Protein AF-H3BQX5-F1 (afdb_monomer)

Structure (mmCIF, N/CA/C/O backbone):
data_AF-H3BQX5-F1
#
_entry.id   AF-H3BQX5-F1
#
loop_
_atom_site.group_PDB
_atom_site.id
_atom_site.type_symbol
_atom_site.label_atom_id
_atom_site.label_alt_id
_atom_site.label_comp_id
_atom_site.label_asym_id
_atom_site.label_entity_id
_atom_site.label_seq_id
_atom_site.pdbx_PDB_ins_code
_atom_site.Cartn_x
_atom_site.Cartn_y
_atom_site.Cartn_z
_atom_site.occupancy
_atom_site.B_iso_or_equiv
_atom_site.auth_seq_id
_atom_site.auth_comp_id
_atom_site.auth_asym_id
_atom_site.auth_atom_id
_atom_site.pdbx_PDB_model_num
ATOM 1 N N . MET A 1 1 ? 44.758 -2.169 -1.899 1.00 38.25 1 MET A N 1
ATOM 2 C CA . MET A 1 1 ? 43.750 -1.136 -2.200 1.00 38.25 1 MET A CA 1
ATOM 3 C C . MET A 1 1 ? 42.420 -1.862 -2.226 1.00 38.25 1 MET A C 1
ATOM 5 O O . MET A 1 1 ? 42.127 -2.524 -3.212 1.00 38.25 1 MET A O 1
ATOM 9 N N . GLU A 1 2 ? 41.722 -1.906 -1.092 1.00 41.91 2 GLU A N 1
ATOM 10 C CA . GLU A 1 2 ? 40.401 -2.536 -1.029 1.00 41.91 2 GLU A CA 1
ATOM 11 C C . GLU A 1 2 ? 39.458 -1.735 -1.926 1.00 41.91 2 GLU A C 1
ATOM 13 O O . GLU A 1 2 ? 39.346 -0.515 -1.795 1.00 41.91 2 GLU A O 1
ATOM 18 N N . LEU A 1 3 ? 38.855 -2.414 -2.901 1.00 45.31 3 LEU A N 1
ATOM 19 C CA . LEU A 1 3 ? 37.788 -1.853 -3.713 1.00 45.31 3 LEU A CA 1
ATOM 20 C C . LEU A 1 3 ? 36.650 -1.510 -2.751 1.00 45.31 3 LEU A C 1
ATOM 22 O O . LEU A 1 3 ? 36.030 -2.412 -2.193 1.00 45.31 3 LEU A O 1
ATOM 26 N N . ILE A 1 4 ? 36.402 -0.219 -2.530 1.00 48.56 4 ILE A N 1
ATOM 27 C CA . ILE A 1 4 ? 35.181 0.239 -1.869 1.00 48.56 4 ILE A CA 1
ATOM 28 C C . ILE A 1 4 ? 34.043 -0.252 -2.760 1.00 48.56 4 ILE A C 1
ATOM 30 O O . ILE A 1 4 ? 33.839 0.269 -3.855 1.00 48.56 4 ILE A O 1
ATOM 34 N N . GLN A 1 5 ? 33.377 -1.325 -2.339 1.00 48.28 5 GLN A N 1
ATOM 35 C CA . GLN A 1 5 ? 32.229 -1.864 -3.044 1.00 48.28 5 GLN A CA 1
ATOM 36 C C . GLN A 1 5 ? 31.177 -0.755 -3.057 1.00 48.28 5 GLN A C 1
ATOM 38 O O . GLN A 1 5 ? 30.791 -0.266 -1.995 1.00 48.28 5 GLN A O 1
ATOM 43 N N . ASP A 1 6 ? 30.781 -0.298 -4.243 1.00 55.09 6 ASP A N 1
ATOM 44 C CA . ASP A 1 6 ? 29.701 0.671 -4.375 1.00 55.09 6 ASP A CA 1
ATOM 45 C C . ASP A 1 6 ? 28.437 0.036 -3.781 1.00 55.09 6 ASP A C 1
ATOM 47 O O . ASP A 1 6 ? 27.878 -0.913 -4.327 1.00 55.09 6 ASP A O 1
ATOM 51 N N . THR A 1 7 ? 28.054 0.491 -2.588 1.00 63.34 7 THR A N 1
ATOM 52 C CA . THR A 1 7 ? 26.890 -0.007 -1.845 1.00 63.34 7 THR A CA 1
ATOM 53 C C . THR A 1 7 ? 25.597 0.672 -2.288 1.00 63.34 7 THR A C 1
ATOM 55 O O . THR A 1 7 ? 24.536 0.405 -1.719 1.00 63.34 7 THR A O 1
ATOM 58 N N . SER A 1 8 ? 25.654 1.558 -3.288 1.00 78.44 8 SER A N 1
ATOM 59 C CA . SER A 1 8 ? 24.460 2.178 -3.838 1.00 78.44 8 SER A CA 1
ATOM 60 C C . SER A 1 8 ? 23.666 1.159 -4.665 1.00 78.44 8 SER A C 1
ATOM 62 O O . SER A 1 8 ? 24.226 0.385 -5.434 1.00 78.44 8 SER A O 1
ATOM 64 N N . ARG A 1 9 ? 22.339 1.134 -4.474 1.00 91.81 9 ARG A N 1
ATOM 65 C CA . ARG A 1 9 ? 21.392 0.239 -5.168 1.00 91.81 9 ARG A CA 1
ATOM 66 C C . ARG A 1 9 ? 21.609 -1.271 -4.944 1.00 91.81 9 ARG A C 1
ATOM 68 O O . ARG A 1 9 ? 21.819 -2.012 -5.907 1.00 91.81 9 ARG A O 1
ATOM 75 N N . PRO A 1 10 ? 21.497 -1.762 -3.695 1.00 94.38 10 PRO A N 1
ATOM 76 C CA . PRO A 1 10 ? 21.605 -3.191 -3.418 1.00 94.38 10 PRO A CA 1
ATOM 77 C C . PRO A 1 10 ? 20.517 -4.006 -4.149 1.00 94.38 10 PRO A C 1
ATOM 79 O O . PRO A 1 10 ? 19.426 -3.484 -4.415 1.00 94.38 10 PRO A O 1
ATOM 82 N N . PRO A 1 11 ? 20.776 -5.295 -4.447 1.00 95.88 11 PRO A N 1
ATOM 83 C CA . PRO A 1 11 ? 19.744 -6.196 -4.951 1.00 95.88 11 PRO A CA 1
ATOM 84 C C . PRO A 1 11 ? 18.605 -6.363 -3.932 1.00 95.88 11 PRO A C 1
ATOM 86 O O . PRO A 1 11 ? 18.772 -6.097 -2.739 1.00 95.88 11 PRO A O 1
ATOM 89 N N . LEU A 1 12 ? 17.439 -6.812 -4.407 1.00 97.12 12 LEU A N 1
ATOM 90 C CA . LEU A 1 12 ? 16.321 -7.154 -3.524 1.00 97.12 12 LEU A CA 1
ATOM 91 C C . LEU A 1 12 ? 16.624 -8.444 -2.755 1.00 97.12 12 LEU A C 1
ATOM 93 O O . LEU A 1 12 ? 17.222 -9.374 -3.297 1.00 97.12 12 LEU A O 1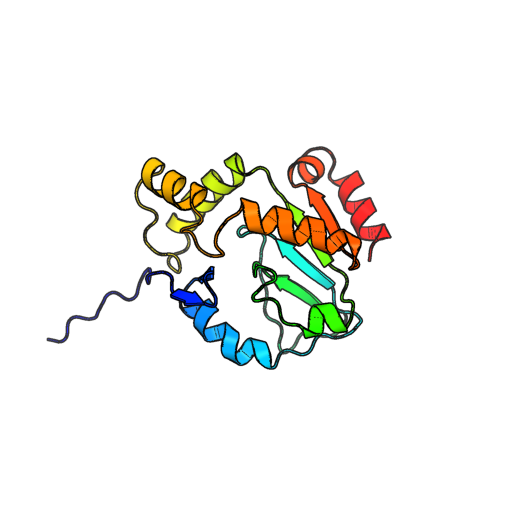
ATOM 97 N N . GLU A 1 13 ? 16.155 -8.511 -1.516 1.00 96.94 13 GLU A N 1
ATOM 98 C CA . GLU A 1 13 ? 16.216 -9.700 -0.671 1.00 96.94 13 GLU A CA 1
ATOM 99 C C . GLU A 1 13 ? 14.827 -10.320 -0.538 1.00 96.94 13 GLU A C 1
ATOM 101 O O . GLU A 1 13 ? 13.834 -9.616 -0.362 1.00 96.94 13 GLU A O 1
ATOM 106 N N . TYR A 1 14 ? 14.746 -11.646 -0.624 1.00 96.94 14 TYR A N 1
ATOM 107 C CA . TYR A 1 14 ? 13.475 -12.358 -0.558 1.00 96.94 14 TYR A CA 1
ATOM 108 C C . TYR A 1 14 ? 13.174 -12.795 0.872 1.00 96.94 14 TYR A C 1
ATOM 110 O O . TYR A 1 14 ? 13.909 -13.590 1.456 1.00 96.94 14 TYR A O 1
ATOM 118 N N . VAL A 1 15 ? 12.045 -12.338 1.414 1.00 95.81 15 VAL A N 1
ATOM 119 C CA . VAL A 1 15 ? 11.545 -12.763 2.726 1.00 95.81 15 VAL A CA 1
ATOM 120 C C . VAL A 1 15 ? 10.175 -13.396 2.550 1.00 95.81 15 VAL A C 1
ATOM 122 O O . VAL A 1 15 ? 9.244 -12.751 2.076 1.00 95.81 15 VAL A O 1
ATOM 125 N N . LYS A 1 16 ? 10.048 -14.682 2.904 1.00 94.69 16 LYS A N 1
ATOM 126 C CA . LYS A 1 16 ? 8.830 -15.488 2.675 1.00 94.69 16 LYS A CA 1
ATOM 127 C C . LYS A 1 16 ? 8.302 -15.391 1.228 1.00 94.69 16 LYS A C 1
ATOM 129 O O . LYS A 1 16 ? 7.098 -15.331 1.007 1.00 94.69 16 LYS A O 1
ATOM 134 N N . GLY A 1 17 ? 9.208 -15.341 0.249 1.00 95.75 17 GLY A N 1
ATOM 135 C CA . GLY A 1 17 ? 8.868 -15.223 -1.175 1.00 95.75 17 GLY A CA 1
ATOM 136 C C . GLY A 1 17 ? 8.564 -13.802 -1.665 1.00 95.75 17 GLY A C 1
ATOM 137 O O . GLY A 1 17 ? 8.341 -13.626 -2.857 1.00 95.75 17 GLY A O 1
ATOM 138 N N . VAL A 1 18 ? 8.599 -12.784 -0.798 1.00 97.62 18 VAL A N 1
ATOM 139 C CA . VAL A 1 18 ? 8.388 -11.380 -1.182 1.00 97.62 18 VAL A CA 1
ATOM 140 C C . VAL A 1 18 ? 9.740 -10.691 -1.394 1.00 97.62 18 VAL A C 1
ATOM 142 O O . VAL A 1 18 ? 10.536 -10.652 -0.452 1.00 97.62 18 VAL A O 1
ATOM 145 N N . PRO A 1 19 ? 10.016 -10.122 -2.579 1.00 98.06 19 PRO A N 1
ATOM 146 C CA . PRO A 1 19 ? 11.217 -9.326 -2.810 1.00 98.06 19 PRO A CA 1
ATOM 147 C C . PRO A 1 19 ? 11.121 -7.969 -2.097 1.00 98.06 19 PRO A C 1
ATOM 149 O O . PRO A 1 19 ? 10.181 -7.204 -2.301 1.00 98.06 19 PRO A O 1
ATOM 152 N N . LEU A 1 20 ? 12.106 -7.636 -1.270 1.00 96.69 20 LEU A N 1
ATOM 153 C CA . LEU A 1 20 ? 12.159 -6.405 -0.482 1.00 96.69 20 LEU A CA 1
ATOM 154 C C . LEU A 1 20 ? 13.480 -5.674 -0.686 1.00 96.69 20 LEU A C 1
ATOM 156 O O . LEU A 1 20 ? 14.509 -6.264 -1.000 1.00 96.69 20 LEU A O 1
ATOM 160 N N . ILE A 1 21 ? 13.466 -4.367 -0.444 1.00 94.81 21 ILE A N 1
ATOM 161 C CA . ILE A 1 21 ? 14.706 -3.607 -0.267 1.00 94.81 21 ILE A CA 1
ATOM 162 C C . ILE A 1 21 ? 15.447 -4.186 0.939 1.00 94.81 21 ILE A C 1
ATOM 164 O O . ILE A 1 21 ? 14.841 -4.334 2.000 1.00 94.81 21 ILE A O 1
ATOM 168 N N . LYS A 1 22 ? 16.749 -4.445 0.788 1.00 91.12 22 LYS A N 1
ATOM 169 C CA . LYS A 1 22 ? 17.624 -5.022 1.820 1.00 91.12 22 LYS A CA 1
ATOM 170 C C . LYS A 1 22 ? 17.373 -4.467 3.228 1.00 91.12 22 LYS A C 1
ATOM 172 O O . LYS A 1 22 ? 17.039 -5.206 4.145 1.00 91.12 22 LYS A O 1
ATOM 177 N N . TYR A 1 23 ? 17.411 -3.145 3.382 1.00 89.56 23 TYR A N 1
ATOM 178 C CA . TYR A 1 23 ? 17.206 -2.496 4.683 1.00 89.56 23 TYR A CA 1
ATOM 179 C C . TYR A 1 23 ? 15.818 -2.756 5.291 1.00 89.56 23 TYR A C 1
ATOM 181 O O . TYR A 1 23 ? 15.658 -2.775 6.509 1.00 89.56 23 TYR A O 1
ATOM 189 N N . PHE A 1 24 ? 14.792 -2.949 4.458 1.00 90.94 24 PHE A N 1
ATOM 190 C CA . PHE A 1 24 ? 13.447 -3.282 4.925 1.00 90.94 24 PHE A CA 1
ATOM 191 C C . PHE A 1 24 ? 13.319 -4.763 5.275 1.00 90.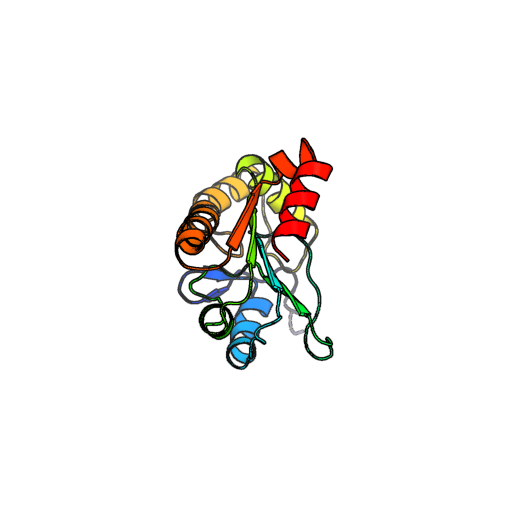94 24 PHE A C 1
ATOM 193 O O . PHE A 1 24 ? 12.626 -5.075 6.238 1.00 90.94 24 PHE A O 1
ATOM 200 N N . ALA A 1 25 ? 14.016 -5.654 4.563 1.00 90.50 25 ALA A N 1
ATOM 201 C CA . ALA A 1 25 ? 14.124 -7.060 4.947 1.00 90.50 25 ALA A CA 1
ATOM 202 C C . ALA A 1 25 ? 14.777 -7.202 6.335 1.00 90.50 25 ALA A C 1
ATOM 204 O O . ALA A 1 25 ? 14.235 -7.888 7.201 1.00 90.50 25 ALA A O 1
ATOM 205 N N . GLU A 1 26 ? 15.864 -6.468 6.588 1.00 88.31 26 GLU A N 1
ATOM 206 C CA . GLU A 1 26 ? 16.530 -6.403 7.898 1.00 88.31 26 GLU A CA 1
ATOM 207 C C .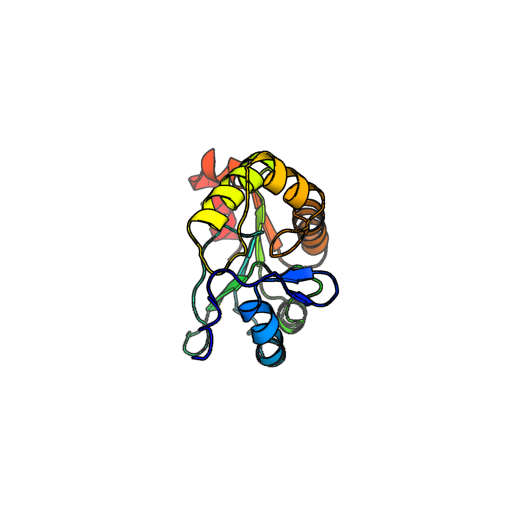 GLU A 1 26 ? 15.606 -5.826 8.990 1.00 88.31 26 GLU A C 1
ATOM 209 O O . GLU A 1 26 ? 15.566 -6.327 10.117 1.00 88.31 26 GLU A O 1
ATOM 214 N N . ALA A 1 27 ? 14.800 -4.810 8.654 1.00 87.62 27 ALA A N 1
ATOM 215 C CA . ALA A 1 27 ? 13.861 -4.183 9.584 1.00 87.62 27 ALA A CA 1
ATOM 216 C C . ALA A 1 27 ? 12.688 -5.090 10.001 1.00 87.62 27 ALA A C 1
ATOM 218 O O . ALA A 1 27 ? 12.057 -4.818 11.027 1.00 87.62 27 ALA A O 1
ATOM 219 N N . LEU A 1 28 ? 12.404 -6.179 9.272 1.00 84.31 28 LEU A N 1
ATOM 220 C CA . LEU A 1 28 ? 11.339 -7.116 9.644 1.00 84.31 28 LEU A CA 1
ATOM 221 C C . LEU A 1 28 ? 11.609 -7.829 10.971 1.00 84.31 28 LEU A C 1
ATOM 223 O O . LEU A 1 28 ? 10.654 -8.135 11.679 1.00 84.31 28 LEU A O 1
ATOM 227 N N . GLY A 1 29 ? 12.874 -8.072 11.331 1.00 80.06 29 GLY A N 1
ATOM 228 C CA . GLY A 1 29 ? 13.233 -8.665 12.624 1.00 80.06 29 GLY A CA 1
ATOM 229 C C . GLY A 1 29 ? 12.731 -7.807 13.792 1.00 80.06 29 GLY A C 1
ATOM 230 O O . GLY A 1 29 ? 11.860 -8.249 14.542 1.00 80.06 29 GLY A O 1
ATOM 231 N N . PRO A 1 30 ? 13.189 -6.547 13.914 1.00 81.12 30 PRO A N 1
ATOM 232 C CA . PRO A 1 30 ? 12.661 -5.602 14.897 1.00 81.12 30 PRO A CA 1
ATOM 233 C C . PRO A 1 30 ? 11.140 -5.399 14.814 1.00 81.12 30 PRO A C 1
ATOM 235 O O . PRO A 1 30 ? 10.494 -5.241 15.852 1.00 81.12 30 PRO A O 1
ATOM 238 N N . LEU A 1 31 ? 10.551 -5.439 13.610 1.00 81.38 31 LEU A N 1
ATOM 239 C CA . LEU A 1 31 ? 9.107 -5.275 13.404 1.00 81.38 31 LEU A CA 1
ATOM 240 C C . LEU A 1 31 ? 8.277 -6.369 14.100 1.00 81.38 31 LEU A C 1
ATOM 242 O O . LEU A 1 31 ? 7.137 -6.112 14.468 1.00 81.38 31 LEU A O 1
ATOM 246 N N . GLN A 1 32 ? 8.830 -7.561 14.347 1.00 75.81 32 GLN A N 1
ATOM 247 C CA . GLN A 1 32 ? 8.134 -8.627 15.088 1.00 75.81 32 GLN A CA 1
ATOM 248 C C . GLN A 1 32 ? 7.801 -8.232 16.533 1.00 75.81 32 GLN A C 1
ATOM 250 O O . GLN A 1 32 ? 6.849 -8.750 17.108 1.00 75.81 32 GLN A O 1
ATOM 255 N N . SER A 1 33 ? 8.565 -7.303 17.115 1.00 83.12 33 SER A N 1
ATOM 256 C CA . SER A 1 33 ? 8.315 -6.765 18.458 1.00 83.12 33 SER A CA 1
ATOM 257 C C . SER A 1 33 ? 7.305 -5.612 18.480 1.00 83.12 33 SER A C 1
ATOM 259 O O . SER A 1 33 ? 6.944 -5.134 19.556 1.00 83.12 33 SER A O 1
ATOM 261 N N . PHE A 1 34 ? 6.842 -5.155 17.309 1.00 88.56 34 PHE A N 1
ATOM 262 C CA . PHE A 1 34 ? 5.835 -4.106 17.208 1.00 88.56 34 PHE A CA 1
ATOM 263 C C . PHE A 1 34 ? 4.546 -4.529 17.920 1.00 88.56 34 PHE A C 1
ATOM 265 O O . PHE A 1 34 ? 4.085 -5.659 17.776 1.00 88.56 34 PHE A O 1
ATOM 272 N N . GLN A 1 35 ? 3.959 -3.596 18.667 1.00 90.75 35 GLN A N 1
ATOM 273 C CA . GLN A 1 35 ? 2.671 -3.761 19.329 1.00 90.75 35 GLN A CA 1
ATOM 274 C C . GLN A 1 35 ? 1.712 -2.701 18.789 1.00 90.75 35 GLN A C 1
ATOM 276 O O . GLN A 1 35 ? 1.953 -1.491 18.930 1.00 9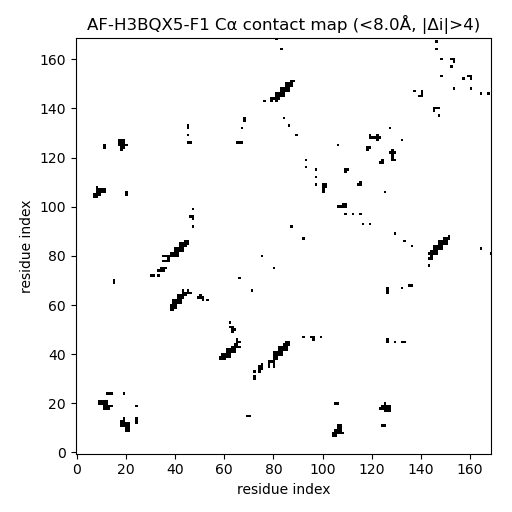0.75 35 GLN A O 1
ATOM 281 N N . ALA A 1 36 ? 0.641 -3.164 18.147 1.00 92.12 36 ALA A N 1
ATOM 282 C CA . ALA A 1 36 ? -0.457 -2.301 17.749 1.00 92.12 36 ALA A CA 1
ATOM 283 C C . ALA A 1 36 ? -1.232 -1.848 18.992 1.00 92.12 36 ALA A C 1
ATOM 285 O O . ALA A 1 36 ? -1.333 -2.574 19.982 1.00 92.12 36 ALA A O 1
ATOM 286 N N . ARG A 1 37 ? -1.778 -0.637 18.931 1.00 92.50 37 ARG A N 1
ATOM 287 C CA . ARG A 1 37 ? -2.749 -0.118 19.894 1.00 92.50 37 ARG A CA 1
ATOM 288 C C . ARG A 1 37 ? -4.139 -0.177 19.247 1.00 92.50 37 ARG A C 1
ATOM 290 O O . ARG A 1 37 ? -4.225 -0.004 18.031 1.00 92.50 37 ARG A O 1
ATOM 297 N N . PRO A 1 38 ? -5.219 -0.398 20.019 1.00 93.62 38 PRO A N 1
ATOM 298 C CA . PRO A 1 38 ? -6.578 -0.468 19.471 1.00 93.62 38 PRO A CA 1
ATOM 299 C C . PRO A 1 38 ? -7.012 0.770 18.670 1.00 93.62 38 PRO A C 1
ATOM 301 O O . PRO A 1 38 ? -7.863 0.666 17.793 1.00 93.62 38 PRO A O 1
ATOM 304 N N . ASP A 1 39 ? -6.444 1.937 18.981 1.00 93.88 39 ASP A N 1
ATOM 305 C CA . ASP A 1 39 ? -6.741 3.234 18.368 1.00 93.88 39 ASP A CA 1
ATOM 306 C C . ASP A 1 39 ? -5.726 3.658 17.291 1.00 93.88 39 ASP A C 1
ATOM 308 O O . ASP A 1 39 ? -5.735 4.805 16.841 1.00 93.88 39 ASP A O 1
ATOM 312 N N . ASP A 1 40 ? -4.852 2.746 16.857 1.00 94.88 40 ASP A N 1
ATOM 313 C CA . ASP A 1 40 ? -4.046 2.975 15.662 1.00 94.88 40 ASP A CA 1
ATOM 314 C C . ASP A 1 40 ? -4.936 3.032 14.407 1.00 94.88 40 ASP A C 1
ATOM 316 O O . ASP A 1 40 ? -5.979 2.379 14.313 1.00 94.88 40 ASP A O 1
ATOM 320 N N . LEU A 1 41 ? -4.471 3.764 13.395 1.00 94.62 41 LEU A N 1
ATOM 321 C CA . LEU A 1 41 ? -5.010 3.728 12.038 1.00 94.62 41 LEU A CA 1
ATOM 322 C C . LEU A 1 41 ? -3.887 3.360 11.068 1.00 94.62 41 LEU A C 1
ATOM 324 O O . LEU A 1 41 ? -2.861 4.040 11.005 1.00 94.62 41 LEU A O 1
ATOM 328 N N . LEU A 1 42 ? -4.077 2.293 10.293 1.00 94.25 42 LEU A N 1
ATOM 329 C CA . LEU A 1 42 ? -3.101 1.828 9.312 1.00 94.25 42 LEU A CA 1
ATOM 330 C C . LEU A 1 42 ? -3.452 2.321 7.905 1.00 94.25 42 LEU A C 1
ATOM 332 O O . LEU A 1 42 ? -4.477 1.947 7.345 1.00 94.25 42 LEU A O 1
ATOM 336 N N . ILE A 1 43 ? -2.554 3.081 7.289 1.00 92.31 43 ILE A N 1
ATOM 337 C CA . ILE A 1 43 ? -2.595 3.412 5.864 1.00 92.31 43 ILE A CA 1
ATOM 338 C C . ILE A 1 43 ? -1.773 2.365 5.110 1.00 92.31 43 ILE A C 1
ATOM 340 O O . ILE A 1 43 ? -0.546 2.307 5.232 1.00 92.31 43 ILE A O 1
ATOM 344 N N . SER A 1 44 ? -2.439 1.528 4.321 1.00 88.69 44 SER A N 1
ATOM 345 C CA . SER A 1 44 ? -1.787 0.483 3.530 1.00 88.69 44 SER A CA 1
ATOM 346 C C . SER A 1 44 ? -1.958 0.732 2.038 1.00 88.69 44 SER A C 1
ATOM 348 O O . SER A 1 44 ? -3.026 1.108 1.567 1.00 88.69 44 SER A O 1
ATOM 350 N N . THR A 1 45 ? -0.882 0.570 1.278 1.00 82.00 45 THR A N 1
ATOM 351 C CA . THR A 1 45 ? -0.875 0.783 -0.176 1.00 82.00 45 THR A CA 1
ATOM 352 C C . THR A 1 45 ? 0.208 -0.079 -0.803 1.00 82.00 45 THR A C 1
ATOM 354 O O . THR A 1 45 ? 1.190 -0.391 -0.140 1.00 82.00 45 THR A O 1
ATOM 357 N N . TYR A 1 46 ? 0.119 -0.383 -2.092 1.00 78.44 46 TYR A N 1
ATOM 358 C CA . TYR A 1 46 ? 1.323 -0.747 -2.844 1.00 78.44 46 TYR A CA 1
ATOM 359 C C . TYR A 1 46 ? 2.263 0.489 -2.941 1.00 78.44 46 TYR A C 1
ATOM 361 O O . TYR A 1 46 ? 1.753 1.613 -2.849 1.00 78.44 46 TYR A O 1
ATOM 369 N N . PRO A 1 47 ? 3.606 0.350 -3.065 1.00 79.62 47 PRO A N 1
ATOM 370 C CA . PRO A 1 47 ? 4.546 1.477 -3.082 1.00 79.62 47 PRO A CA 1
ATOM 371 C C . PRO A 1 47 ? 4.113 2.689 -3.917 1.00 79.62 47 PRO A C 1
ATOM 373 O O . PRO A 1 47 ? 3.477 2.528 -4.955 1.00 79.62 47 PRO A O 1
ATOM 376 N N . LYS A 1 48 ? 4.560 3.886 -3.477 1.00 59.53 48 LYS A N 1
ATOM 377 C CA . LYS A 1 48 ? 4.252 5.254 -3.988 1.00 59.53 48 LYS A CA 1
ATOM 378 C C . LYS A 1 48 ? 3.164 6.059 -3.254 1.00 59.53 48 LYS A C 1
ATOM 380 O O . LYS A 1 48 ? 2.656 7.032 -3.806 1.00 59.53 48 LYS A O 1
ATOM 385 N N . SER A 1 49 ? 2.958 5.783 -1.967 1.00 45.34 49 SER A N 1
ATOM 386 C CA . SER A 1 49 ? 2.107 6.585 -1.061 1.00 45.34 49 SER A CA 1
ATOM 387 C C . SER A 1 49 ? 2.865 6.780 0.272 1.00 45.34 49 SER A C 1
ATOM 389 O O . SER A 1 49 ? 3.306 5.775 0.797 1.00 45.34 49 SER A O 1
ATOM 391 N N . GLY A 1 50 ? 3.146 8.010 0.754 1.00 33.94 50 GLY A N 1
ATOM 392 C CA . GLY A 1 50 ? 4.247 8.456 1.686 1.00 33.94 50 GLY A CA 1
ATOM 393 C C . GLY A 1 50 ? 4.457 7.770 3.066 1.00 33.94 50 GLY A C 1
ATOM 394 O O . GLY A 1 50 ? 3.672 6.905 3.390 1.00 33.94 50 GLY A O 1
ATOM 395 N N . MET A 1 51 ? 5.550 8.038 3.830 1.00 43.81 51 MET A N 1
ATOM 396 C CA . MET A 1 51 ? 6.012 7.289 5.053 1.00 43.81 51 MET A CA 1
ATOM 397 C C . MET A 1 51 ? 6.561 8.183 6.202 1.00 43.81 51 MET A C 1
ATOM 399 O O . MET A 1 51 ? 7.244 9.151 5.885 1.00 43.81 51 MET A O 1
ATOM 403 N N . GLU A 1 52 ? 6.354 7.810 7.487 1.00 47.84 52 GLU A N 1
ATOM 404 C CA . GLU A 1 52 ? 6.911 8.453 8.717 1.00 47.84 52 GLU A CA 1
ATOM 405 C C . GLU A 1 52 ? 7.254 7.441 9.860 1.00 47.84 52 GLU A C 1
ATOM 407 O O . GLU A 1 52 ? 6.863 6.275 9.793 1.00 47.84 52 GLU A O 1
ATOM 412 N N . THR A 1 53 ? 8.000 7.876 10.898 1.00 53.25 53 THR A N 1
ATOM 413 C CA . THR A 1 53 ? 8.604 7.068 12.002 1.00 53.25 53 THR A CA 1
ATOM 414 C C . THR A 1 53 ? 7.714 6.947 13.265 1.00 53.25 53 THR A C 1
ATOM 416 O O . THR A 1 53 ? 6.991 7.882 13.587 1.00 53.25 53 THR A O 1
ATOM 419 N N . LEU A 1 54 ? 7.801 5.829 14.024 1.00 59.84 54 LEU A N 1
ATOM 420 C CA . LEU A 1 54 ? 6.779 5.402 15.017 1.00 59.84 54 LEU A CA 1
ATOM 421 C C . LEU A 1 54 ? 7.132 5.414 16.527 1.00 59.84 54 LEU A C 1
ATOM 423 O O . LEU A 1 54 ? 6.237 5.191 17.346 1.00 59.84 54 LEU A O 1
ATOM 427 N N . LYS A 1 55 ? 8.403 5.561 16.935 1.00 58.75 55 LYS A N 1
ATOM 428 C CA . LYS A 1 55 ? 8.818 5.264 18.331 1.00 58.75 55 LYS A CA 1
ATOM 429 C C . LYS A 1 55 ? 8.292 6.253 19.377 1.00 58.75 55 LYS A C 1
ATOM 431 O O . LYS A 1 55 ? 7.889 5.816 20.449 1.00 58.75 55 LYS A O 1
ATOM 436 N N . ASP A 1 56 ? 8.231 7.536 19.039 1.00 68.25 56 ASP A N 1
ATOM 437 C CA . ASP A 1 56 ? 7.831 8.608 19.962 1.00 68.25 56 ASP A CA 1
ATOM 438 C C . ASP A 1 56 ? 6.448 9.185 19.619 1.00 68.25 56 ASP A C 1
ATOM 440 O O . ASP A 1 56 ? 6.102 10.300 20.003 1.00 68.25 56 ASP A O 1
ATOM 444 N N . THR A 1 57 ? 5.644 8.430 18.864 1.00 76.62 57 THR A N 1
ATOM 445 C CA . THR A 1 57 ? 4.371 8.916 18.329 1.00 76.62 57 THR A CA 1
ATOM 446 C C . THR A 1 57 ? 3.250 8.759 19.372 1.00 76.62 57 THR A C 1
ATOM 448 O O . THR A 1 57 ? 2.921 7.621 19.757 1.00 76.62 57 THR A O 1
ATOM 451 N N . PRO A 1 58 ? 2.644 9.866 19.852 1.00 86.88 58 PRO A N 1
ATOM 452 C CA . PRO A 1 58 ? 1.503 9.809 20.762 1.00 86.88 58 PRO A CA 1
ATOM 453 C C . PRO A 1 58 ? 0.285 9.185 20.068 1.00 86.88 58 PRO A C 1
ATOM 455 O O . PRO A 1 58 ? 0.203 9.145 18.843 1.00 86.88 58 PRO A O 1
ATOM 458 N N . ALA A 1 59 ? -0.646 8.659 20.861 1.00 89.00 59 ALA A N 1
ATOM 459 C CA . ALA A 1 59 ? -1.898 8.113 20.348 1.00 89.00 59 ALA A CA 1
ATOM 460 C C . ALA A 1 59 ? -2.935 9.234 20.077 1.00 89.00 59 ALA A C 1
ATOM 462 O O . ALA A 1 59 ? -2.896 10.247 20.787 1.00 89.00 59 ALA A O 1
ATOM 463 N N . PRO A 1 60 ? -3.858 9.068 19.104 1.00 91.12 60 PRO A N 1
ATOM 464 C CA . PRO A 1 60 ? -3.940 7.953 18.150 1.00 91.12 60 PRO A CA 1
ATOM 465 C C . PRO A 1 60 ? -2.827 8.028 17.090 1.00 91.12 60 PRO A C 1
ATOM 467 O O . PRO A 1 60 ? -2.499 9.111 16.602 1.00 91.12 60 PRO A O 1
ATOM 470 N N . ARG A 1 61 ? -2.221 6.884 16.731 1.00 91.62 61 ARG A N 1
ATOM 471 C CA . ARG A 1 61 ? -1.102 6.852 15.769 1.00 91.62 61 ARG A CA 1
ATOM 472 C C . ARG A 1 61 ? -1.605 6.608 14.350 1.00 91.62 61 ARG A C 1
ATOM 474 O O . ARG A 1 61 ? -2.356 5.666 14.106 1.00 91.62 61 ARG A O 1
ATOM 481 N N . LEU A 1 62 ? -1.097 7.392 13.402 1.00 91.94 62 LEU A N 1
ATOM 482 C CA . LEU A 1 62 ? -1.207 7.095 11.976 1.00 91.94 62 LEU A CA 1
ATOM 483 C C . LEU A 1 62 ? 0.019 6.294 11.536 1.00 91.94 62 LEU A C 1
ATOM 485 O O . LEU A 1 62 ? 1.148 6.778 11.590 1.00 91.94 62 LEU A O 1
ATOM 489 N N . LEU A 1 63 ? -0.203 5.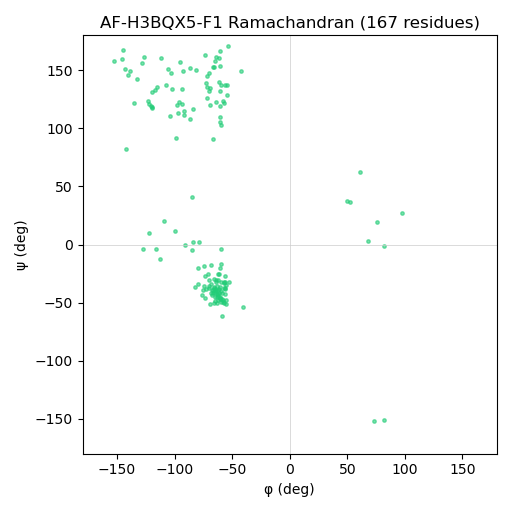051 11.121 1.00 91.62 63 LEU A N 1
ATOM 490 C CA . LEU A 1 63 ? 0.835 4.129 10.674 1.00 91.62 63 LEU A CA 1
ATOM 491 C C . LEU A 1 63 ? 0.777 3.999 9.157 1.00 91.62 63 LEU A C 1
ATOM 493 O O . LEU A 1 63 ? -0.300 4.071 8.571 1.00 91.62 63 LEU A O 1
ATOM 497 N N . LYS A 1 64 ? 1.909 3.725 8.510 1.00 90.75 64 LYS A N 1
ATOM 498 C CA . LYS A 1 64 ? 1.924 3.441 7.076 1.00 90.75 64 LYS A CA 1
ATOM 499 C C . LYS A 1 64 ? 2.742 2.205 6.743 1.00 90.75 64 LYS A C 1
ATOM 501 O O . LYS A 1 64 ? 3.808 1.986 7.311 1.00 90.75 64 LYS A O 1
ATOM 506 N N . THR A 1 65 ? 2.269 1.426 5.774 1.00 93.50 65 THR A N 1
ATOM 507 C CA . THR A 1 65 ? 2.957 0.231 5.284 1.00 93.50 65 THR A CA 1
ATOM 508 C C . THR A 1 65 ? 2.745 -0.002 3.787 1.00 93.50 65 THR A C 1
ATOM 510 O O . THR A 1 65 ? 1.799 0.505 3.182 1.00 93.50 65 THR A O 1
ATOM 513 N N . HIS A 1 66 ? 3.656 -0.784 3.210 1.00 95.50 66 HIS A N 1
ATOM 514 C CA . HIS A 1 66 ? 3.520 -1.416 1.894 1.00 95.50 66 HIS A CA 1
ATOM 515 C C . HIS A 1 66 ? 3.656 -2.943 1.979 1.00 95.50 66 HIS A C 1
ATOM 517 O O . HIS A 1 66 ? 3.845 -3.611 0.968 1.00 95.50 66 HIS A O 1
ATOM 523 N N . LEU A 1 67 ? 3.660 -3.496 3.196 1.00 95.50 67 LEU A N 1
ATOM 524 C CA . LEU A 1 67 ? 3.864 -4.922 3.393 1.00 95.50 67 LEU A CA 1
ATOM 525 C C . LEU A 1 67 ? 2.644 -5.703 2.882 1.00 95.50 67 LEU A C 1
ATOM 527 O O . LEU A 1 67 ? 1.520 -5.371 3.274 1.00 95.50 67 LEU A O 1
ATOM 531 N N . PRO A 1 68 ? 2.853 -6.769 2.089 1.00 96.38 68 PRO A N 1
ATOM 532 C CA . PRO A 1 68 ? 1.799 -7.736 1.824 1.00 96.38 68 PRO A CA 1
ATOM 533 C C . PRO A 1 68 ? 1.392 -8.445 3.122 1.00 96.38 68 PRO A C 1
ATOM 535 O O . PRO A 1 68 ? 2.155 -8.482 4.097 1.00 96.38 68 PRO A O 1
ATOM 538 N N . LEU A 1 69 ? 0.208 -9.057 3.134 1.00 96.44 69 LEU A N 1
ATOM 539 C CA . LEU A 1 69 ? -0.374 -9.673 4.332 1.00 96.44 69 LEU A CA 1
ATOM 540 C C . LEU A 1 69 ? 0.535 -10.744 4.952 1.00 96.44 69 LEU A C 1
ATOM 542 O O . LEU A 1 69 ? 0.606 -10.852 6.172 1.00 96.44 69 LEU A O 1
ATOM 546 N N . ALA A 1 70 ? 1.312 -11.467 4.137 1.00 95.75 70 ALA A N 1
ATOM 547 C CA . ALA A 1 70 ? 2.274 -12.477 4.599 1.00 95.75 70 ALA A CA 1
ATOM 548 C C . ALA A 1 70 ? 3.391 -11.928 5.520 1.00 95.75 70 ALA A C 1
ATOM 550 O O . ALA A 1 70 ? 4.050 -12.691 6.244 1.00 95.75 70 ALA A O 1
ATOM 551 N N . LEU A 1 71 ? 3.628 -10.614 5.473 1.00 95.25 71 LEU A N 1
ATOM 552 C CA . LEU A 1 71 ? 4.658 -9.909 6.237 1.00 95.25 71 LEU A CA 1
ATOM 553 C C . LEU A 1 71 ? 4.087 -8.890 7.231 1.00 95.25 71 LEU A C 1
ATOM 555 O O . LEU A 1 71 ? 4.853 -8.282 7.977 1.00 95.25 71 LEU A O 1
ATOM 559 N N . LEU A 1 72 ? 2.768 -8.692 7.253 1.00 94.69 72 LEU A N 1
ATOM 560 C CA . LEU A 1 72 ? 2.127 -7.735 8.144 1.00 94.69 72 LEU A CA 1
ATOM 561 C C . LEU A 1 72 ? 2.219 -8.216 9.610 1.00 94.69 72 LEU A C 1
ATOM 563 O O . LEU A 1 72 ? 1.945 -9.387 9.879 1.00 94.69 72 LEU A O 1
ATOM 567 N N . PRO A 1 73 ? 2.575 -7.350 10.582 1.00 94.56 73 PRO A N 1
ATOM 568 C CA . PRO A 1 73 ? 2.535 -7.711 11.997 1.00 94.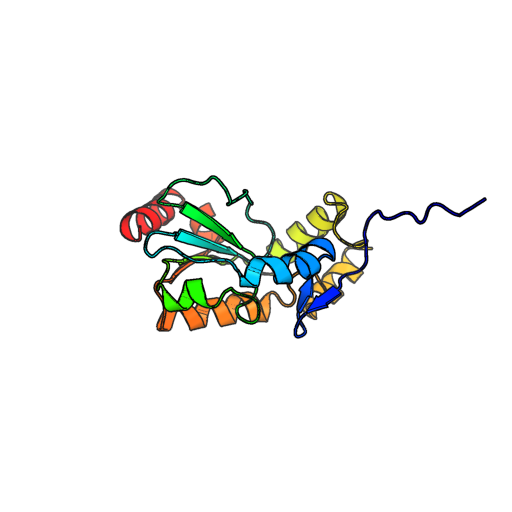56 73 PRO A CA 1
ATOM 569 C C . PRO A 1 73 ? 1.144 -8.178 12.434 1.00 94.56 73 PRO A C 1
ATOM 571 O O . PRO A 1 73 ? 0.177 -7.420 12.358 1.00 94.56 73 PRO A O 1
ATOM 574 N N . GLN A 1 74 ? 1.063 -9.403 12.957 1.00 94.88 74 GLN A N 1
ATOM 575 C CA . GLN A 1 74 ? -0.199 -10.045 13.343 1.00 94.88 74 GLN A CA 1
ATOM 576 C C . GLN A 1 74 ? -0.999 -9.221 14.371 1.00 94.88 74 GLN A C 1
ATOM 578 O O . GLN A 1 74 ? -2.220 -9.145 14.281 1.00 94.88 74 GLN A O 1
ATOM 583 N N . THR A 1 75 ? -0.309 -8.495 15.261 1.00 95.94 75 THR A N 1
ATOM 584 C CA . THR A 1 75 ? -0.921 -7.584 16.246 1.00 95.94 75 THR A CA 1
ATOM 585 C C . THR A 1 75 ? -1.878 -6.555 15.621 1.00 95.94 75 THR A C 1
ATOM 587 O O . THR A 1 75 ? -2.884 -6.225 16.239 1.00 95.94 75 THR A O 1
ATOM 590 N N . LEU A 1 76 ? -1.638 -6.090 14.383 1.00 96.00 76 LEU A N 1
ATOM 591 C CA . LEU A 1 76 ? -2.536 -5.155 13.685 1.00 96.00 76 LEU A CA 1
ATOM 592 C C . LEU A 1 76 ? -3.891 -5.806 13.369 1.00 96.00 76 LEU A C 1
ATOM 594 O O . LEU A 1 76 ? -4.937 -5.160 13.460 1.00 96.00 76 LEU A O 1
ATOM 598 N N . LEU A 1 77 ? -3.871 -7.092 13.013 1.00 96.94 77 LEU A N 1
ATOM 599 C CA . LEU A 1 77 ? -5.076 -7.868 12.734 1.00 96.94 77 LEU A CA 1
ATOM 600 C C . LEU A 1 77 ? -5.794 -8.251 14.034 1.00 96.94 77 LEU A C 1
ATOM 602 O O . LEU A 1 77 ? -7.013 -8.097 14.134 1.00 96.94 77 LEU A O 1
ATOM 606 N N . ASP A 1 78 ? -5.033 -8.680 15.041 1.00 97.06 78 ASP A N 1
ATOM 607 C CA . ASP A 1 78 ? -5.560 -9.113 16.338 1.00 97.06 78 ASP A CA 1
ATOM 608 C C . ASP A 1 78 ? -6.238 -7.960 17.096 1.00 97.06 78 ASP A C 1
ATOM 610 O O . ASP A 1 78 ? -7.321 -8.135 17.649 1.00 97.06 78 ASP A O 1
ATOM 614 N N . GLN A 1 79 ? -5.643 -6.761 17.069 1.00 97.12 79 GLN A N 1
ATOM 615 C CA . GLN A 1 79 ? -6.181 -5.550 17.708 1.00 97.12 79 GLN A CA 1
ATOM 616 C C . GLN A 1 79 ? -7.307 -4.880 16.904 1.00 97.12 79 GLN A C 1
ATOM 618 O O . GLN A 1 79 ? -7.803 -3.833 17.311 1.00 97.12 79 GLN A O 1
ATOM 623 N N . LYS A 1 80 ? -7.716 -5.452 15.760 1.00 97.56 80 LYS A N 1
ATOM 624 C CA . LYS A 1 80 ? -8.748 -4.881 14.875 1.00 97.56 80 LYS A CA 1
ATOM 625 C C . LYS A 1 80 ? -8.486 -3.420 14.488 1.00 97.56 80 LYS A C 1
ATOM 627 O O . LYS A 1 80 ? -9.426 -2.649 14.306 1.00 97.56 80 LYS A O 1
ATOM 632 N N . VAL A 1 81 ? -7.209 -3.077 14.287 1.00 97.75 81 VAL A N 1
ATOM 633 C CA . VAL A 1 81 ? -6.777 -1.752 13.819 1.00 97.75 81 VAL A CA 1
ATOM 634 C C . VAL A 1 81 ? -7.502 -1.410 12.524 1.00 97.75 81 VAL A C 1
ATOM 636 O O . VAL A 1 81 ? -7.493 -2.209 11.581 1.00 97.75 81 VAL A O 1
ATOM 639 N N . LYS A 1 82 ? -8.125 -0.228 12.476 1.00 98.31 82 LYS A N 1
ATOM 640 C CA . LYS A 1 82 ? -8.775 0.281 11.263 1.00 98.31 82 LYS A CA 1
ATOM 641 C C . LYS A 1 82 ? -7.730 0.443 10.158 1.00 98.31 82 LYS A C 1
ATOM 643 O O . LYS A 1 82 ? -6.619 0.916 10.401 1.00 98.31 82 LYS A O 1
ATOM 648 N N . VAL A 1 83 ? -8.092 0.084 8.931 1.00 98.50 83 VAL A N 1
ATOM 649 C CA . VAL A 1 83 ? -7.214 0.197 7.763 1.00 98.50 83 VAL A CA 1
ATOM 650 C C . VAL A 1 83 ? -7.841 1.125 6.734 1.00 98.50 83 VAL A C 1
ATOM 652 O O . VAL A 1 83 ? -8.985 0.926 6.344 1.00 98.50 83 VAL A O 1
ATOM 655 N N . VAL A 1 84 ? -7.071 2.081 6.225 1.00 98.44 84 VAL A N 1
ATOM 656 C CA . VAL A 1 84 ? -7.372 2.761 4.962 1.00 98.44 84 VAL A CA 1
ATOM 657 C C . VAL A 1 84 ? -6.440 2.192 3.900 1.00 98.44 84 VAL A C 1
ATOM 659 O O . VAL A 1 84 ? -5.227 2.402 3.954 1.00 98.44 84 VAL A O 1
ATOM 662 N N . TYR A 1 85 ? -6.999 1.440 2.954 1.00 98.56 85 TYR A N 1
ATOM 663 C CA . TYR A 1 85 ? -6.260 0.890 1.826 1.00 98.56 85 TYR A CA 1
ATOM 664 C C . TYR A 1 85 ? -6.521 1.713 0.566 1.00 98.56 85 TYR A C 1
ATOM 666 O O . TYR A 1 85 ? -7.675 2.005 0.264 1.00 98.56 85 TYR A O 1
ATOM 674 N N . VAL A 1 86 ? -5.479 2.063 -0.192 1.00 98.19 86 VAL A N 1
ATOM 675 C CA . VAL A 1 86 ? -5.635 2.774 -1.475 1.00 98.19 86 VAL A CA 1
ATOM 676 C C . VAL A 1 86 ? -5.045 1.949 -2.614 1.00 98.19 86 VAL A C 1
ATOM 678 O O . VAL A 1 86 ? -3.842 1.677 -2.642 1.00 98.19 86 VAL A O 1
ATOM 681 N N . ALA A 1 87 ? -5.891 1.583 -3.577 1.00 98.19 87 ALA A N 1
ATOM 682 C CA . ALA A 1 87 ? -5.490 0.979 -4.841 1.00 98.19 87 ALA A CA 1
ATOM 683 C C . ALA A 1 87 ? -5.362 2.032 -5.948 1.00 98.19 87 ALA A C 1
ATOM 685 O O . ALA A 1 87 ? -5.970 3.099 -5.901 1.00 98.19 87 ALA A O 1
ATOM 686 N N . ARG A 1 88 ? -4.582 1.706 -6.976 1.00 98.44 88 ARG A N 1
ATOM 687 C CA . ARG A 1 88 ? -4.459 2.476 -8.217 1.00 98.44 88 ARG A CA 1
ATOM 688 C C . ARG A 1 88 ? -4.316 1.507 -9.382 1.00 98.44 88 ARG A C 1
ATOM 690 O O . ARG A 1 88 ? -3.767 0.418 -9.196 1.00 98.44 88 ARG A O 1
ATOM 697 N N . ASN A 1 89 ? -4.770 1.900 -10.571 1.00 98.56 89 ASN A N 1
ATOM 698 C CA . ASN A 1 89 ? -4.616 1.090 -11.774 1.00 98.56 89 ASN A CA 1
ATOM 699 C C . ASN A 1 89 ? -3.143 0.699 -12.029 1.00 98.56 89 ASN A C 1
ATOM 701 O O . ASN A 1 89 ? -2.229 1.516 -11.902 1.00 98.56 89 ASN A O 1
ATOM 705 N N . ALA A 1 90 ? -2.914 -0.560 -12.415 1.00 98.31 90 ALA A N 1
ATOM 706 C CA . ALA A 1 90 ? -1.571 -1.132 -12.535 1.00 98.31 90 ALA A CA 1
ATOM 707 C C . ALA A 1 90 ? -0.667 -0.401 -13.538 1.00 98.31 90 ALA A C 1
ATOM 709 O O . ALA A 1 90 ? 0.544 -0.347 -13.345 1.00 98.31 90 ALA A O 1
ATOM 710 N N . LYS A 1 91 ? -1.247 0.162 -14.607 1.00 98.62 91 LYS A N 1
ATOM 711 C CA . LYS A 1 91 ? -0.489 0.823 -15.679 1.00 98.62 91 LYS A CA 1
ATOM 712 C C . LYS A 1 91 ? 0.208 2.071 -15.149 1.00 98.62 91 LYS A C 1
ATOM 714 O O . LYS A 1 91 ? 1.419 2.216 -15.296 1.00 98.62 91 LYS A O 1
ATOM 719 N N . ASP A 1 92 ? -0.543 2.925 -14.461 1.00 98.50 92 ASP A N 1
ATOM 720 C CA . ASP A 1 92 ? 0.018 4.108 -13.820 1.00 98.50 92 ASP A CA 1
ATOM 721 C C . ASP A 1 92 ? 0.976 3.755 -12.680 1.00 98.50 92 ASP A C 1
ATOM 723 O O . ASP A 1 92 ? 1.975 4.450 -12.476 1.00 98.50 92 ASP A O 1
ATOM 727 N N . VAL A 1 93 ? 0.676 2.691 -11.927 1.00 98.56 93 VAL A N 1
ATOM 728 C CA . VAL A 1 93 ? 1.565 2.200 -10.868 1.00 98.56 93 VAL A CA 1
ATOM 729 C C . VAL A 1 93 ? 2.916 1.811 -11.461 1.00 98.56 93 VAL A C 1
ATOM 731 O O . VAL A 1 93 ? 3.931 2.299 -10.974 1.00 98.56 93 VAL A O 1
ATOM 734 N N . ALA A 1 94 ? 2.944 1.019 -12.536 1.00 98.56 94 ALA A N 1
ATOM 735 C CA . ALA A 1 94 ? 4.180 0.590 -13.184 1.00 98.56 94 ALA A CA 1
ATOM 736 C C . ALA A 1 94 ? 5.031 1.787 -13.641 1.00 98.56 94 ALA A C 1
ATOM 738 O O . ALA A 1 94 ? 6.209 1.877 -13.293 1.00 98.56 94 ALA A O 1
ATOM 739 N N . VAL A 1 95 ? 4.430 2.757 -14.341 1.00 98.62 95 VAL A N 1
ATOM 740 C CA . VAL A 1 95 ? 5.138 3.964 -14.809 1.00 98.62 95 VAL A CA 1
ATOM 741 C C . VAL A 1 95 ? 5.663 4.792 -13.633 1.00 98.62 95 VAL A C 1
ATOM 743 O O . VAL A 1 95 ? 6.833 5.178 -13.601 1.00 98.62 95 VAL A O 1
ATOM 746 N N . SER A 1 96 ? 4.825 5.050 -12.623 1.00 98.31 96 SER A N 1
ATOM 747 C CA . SER A 1 96 ? 5.238 5.814 -11.440 1.00 98.31 96 SER A CA 1
ATOM 748 C C . SER A 1 96 ? 6.366 5.120 -10.675 1.00 98.31 96 SER A C 1
ATOM 750 O O . SER A 1 96 ? 7.283 5.781 -10.171 1.00 98.31 96 SER A O 1
ATOM 752 N N . TYR A 1 97 ? 6.315 3.789 -10.596 1.00 98.31 97 TYR A N 1
ATOM 753 C CA . TYR A 1 97 ? 7.296 3.002 -9.872 1.00 98.31 97 TYR A CA 1
ATOM 754 C C . TYR A 1 97 ? 8.637 2.950 -10.613 1.00 98.31 97 TYR A C 1
ATOM 756 O O . TYR A 1 97 ? 9.679 3.121 -9.980 1.00 98.31 97 TYR A O 1
ATOM 764 N N . TYR A 1 98 ? 8.620 2.865 -11.946 1.00 98.56 98 TYR A N 1
ATOM 765 C CA . TYR A 1 98 ? 9.820 2.966 -12.780 1.00 98.56 98 TYR A CA 1
ATOM 766 C C . TYR A 1 98 ? 10.599 4.261 -12.511 1.00 98.56 98 TYR A C 1
ATOM 768 O O . TYR A 1 98 ? 11.788 4.241 -12.185 1.00 98.56 98 TYR A O 1
ATOM 776 N N . HIS A 1 99 ? 9.914 5.407 -12.552 1.00 98.31 99 HIS A N 1
ATOM 777 C CA . HIS A 1 99 ? 10.545 6.694 -12.253 1.00 98.31 99 HIS A CA 1
ATOM 778 C C . HIS A 1 99 ? 10.999 6.804 -10.792 1.00 98.31 99 HIS A C 1
ATOM 780 O O . HIS A 1 99 ? 11.984 7.481 -10.489 1.00 98.31 99 HIS A O 1
ATOM 786 N N . PHE A 1 100 ? 10.315 6.128 -9.868 1.00 96.75 100 PHE A N 1
ATOM 787 C CA . PHE A 1 100 ? 10.738 6.096 -8.474 1.00 96.75 100 PHE A CA 1
ATOM 788 C C . PHE A 1 100 ? 12.026 5.319 -8.253 1.00 96.75 100 PHE A C 1
ATOM 790 O O . PHE A 1 100 ? 12.879 5.793 -7.510 1.00 96.75 100 PHE A O 1
ATOM 797 N N . TYR A 1 101 ? 12.183 4.168 -8.906 1.00 97.00 101 TYR A N 1
ATOM 798 C CA . TYR A 1 101 ? 13.422 3.397 -8.865 1.00 97.00 101 TYR A CA 1
ATOM 799 C C . TYR A 1 101 ? 14.621 4.239 -9.318 1.00 97.00 101 TYR A C 1
ATOM 801 O O . TYR A 1 101 ? 15.691 4.162 -8.715 1.00 97.00 101 TYR A O 1
ATOM 809 N N . HIS A 1 102 ? 14.438 5.103 -10.322 1.00 95.31 102 HIS A N 1
ATOM 810 C CA . HIS A 1 102 ? 15.478 6.037 -10.759 1.00 95.31 102 HIS A CA 1
ATOM 811 C C . HIS A 1 102 ? 15.867 7.038 -9.666 1.00 95.31 102 HIS A C 1
ATOM 813 O O . HIS A 1 102 ? 17.052 7.164 -9.360 1.00 95.31 102 HIS A O 1
ATOM 819 N N . MET A 1 103 ? 14.901 7.711 -9.029 1.00 94.62 103 MET A N 1
ATOM 820 C CA . MET A 1 103 ? 15.214 8.719 -8.000 1.00 94.62 103 MET A CA 1
ATOM 821 C C . MET A 1 103 ? 15.680 8.122 -6.662 1.00 94.62 103 MET A C 1
ATOM 823 O O . MET A 1 103 ? 16.527 8.701 -5.984 1.00 94.62 103 MET A O 1
ATOM 827 N N . ALA A 1 104 ? 15.130 6.977 -6.254 1.00 93.62 104 ALA A N 1
ATOM 828 C CA . ALA A 1 104 ? 15.324 6.414 -4.926 1.00 93.62 104 ALA A CA 1
ATOM 829 C C . ALA A 1 104 ? 16.400 5.327 -4.964 1.00 93.62 104 ALA A C 1
ATOM 831 O O . ALA A 1 104 ? 16.095 4.148 -5.139 1.00 93.62 104 ALA A O 1
ATOM 832 N N . LYS A 1 105 ? 17.654 5.731 -4.725 1.00 92.69 105 LYS A N 1
ATOM 833 C CA . LYS A 1 105 ? 18.868 4.888 -4.788 1.00 92.69 105 LYS A CA 1
ATOM 834 C C . LYS A 1 105 ? 18.907 3.683 -3.832 1.00 92.69 105 LYS A C 1
ATOM 836 O O . LYS A 1 105 ? 19.853 2.906 -3.869 1.00 92.69 105 LYS A O 1
ATOM 841 N N . VAL A 1 106 ? 17.900 3.529 -2.975 1.00 92.94 106 VAL A N 1
ATOM 842 C CA . VAL A 1 106 ? 17.692 2.324 -2.154 1.00 92.94 106 VAL A CA 1
ATOM 843 C C . VAL A 1 106 ? 17.166 1.137 -2.969 1.00 92.94 106 VAL A C 1
ATOM 845 O O . VAL A 1 106 ? 17.261 0.004 -2.514 1.00 92.94 106 VAL A O 1
ATOM 848 N N . HIS A 1 107 ? 16.603 1.387 -4.155 1.00 95.75 107 HIS A N 1
ATOM 849 C CA . HIS A 1 107 ? 16.166 0.345 -5.083 1.00 95.75 107 HIS A CA 1
ATOM 850 C C . HIS A 1 107 ? 17.327 -0.093 -5.982 1.00 95.75 107 HIS A C 1
ATOM 852 O O . HIS A 1 107 ? 18.178 0.747 -6.306 1.00 95.75 107 HIS A O 1
ATOM 858 N N . PRO A 1 108 ? 17.329 -1.351 -6.459 1.00 96.06 108 PRO A N 1
ATOM 859 C CA . PRO A 1 108 ? 18.260 -1.781 -7.495 1.00 96.06 108 PRO A CA 1
ATOM 860 C C . PRO A 1 108 ? 18.054 -0.969 -8.780 1.00 96.06 108 PRO A C 1
ATOM 862 O O . PRO A 1 108 ? 17.042 -0.283 -8.951 1.00 96.06 108 PRO A O 1
ATOM 865 N N . GLU A 1 109 ? 19.008 -1.058 -9.702 1.00 96.44 109 GLU A N 1
ATOM 866 C CA . GLU A 1 109 ? 18.882 -0.409 -11.007 1.00 96.44 109 GLU A CA 1
ATOM 867 C C . GLU A 1 109 ? 17.616 -0.890 -11.749 1.00 96.44 109 GLU A C 1
ATOM 869 O O . GLU A 1 109 ? 17.448 -2.099 -11.959 1.00 96.44 109 GLU A O 1
ATOM 874 N N . PRO A 1 110 ? 16.705 0.020 -12.158 1.00 96.50 110 PRO A N 1
ATOM 875 C CA . PRO A 1 110 ? 15.480 -0.369 -12.856 1.00 96.50 110 PRO A CA 1
ATOM 876 C C . PRO A 1 110 ? 15.732 -0.862 -14.284 1.00 96.50 110 PRO A C 1
ATOM 878 O O . PRO A 1 110 ? 14.926 -1.628 -14.806 1.00 96.50 110 PRO A O 1
ATOM 881 N N . GLY A 1 111 ? 16.832 -0.440 -14.915 1.00 97.00 111 GLY A N 1
ATOM 882 C CA . GLY A 1 111 ? 17.093 -0.687 -16.333 1.00 97.00 111 GLY A CA 1
ATOM 883 C C . GLY A 1 111 ? 16.220 0.170 -17.259 1.00 97.00 111 GLY A C 1
ATOM 884 O O . GLY A 1 111 ? 15.814 1.289 -16.922 1.00 97.00 111 GLY A O 1
ATOM 885 N N . THR A 1 112 ? 15.950 -0.343 -18.460 1.00 98.56 112 THR A N 1
ATOM 886 C CA . THR A 1 112 ? 15.025 0.290 -19.410 1.00 98.56 112 THR A CA 1
ATOM 887 C C . THR A 1 112 ? 13.575 0.119 -18.961 1.00 98.56 112 THR A C 1
ATOM 889 O O . THR A 1 112 ? 13.269 -0.736 -18.130 1.00 98.56 112 THR A O 1
ATOM 892 N N . TRP A 1 113 ? 12.676 0.930 -19.521 1.00 98.69 113 TRP A N 1
ATOM 893 C CA . TRP A 1 113 ? 11.241 0.809 -19.265 1.00 98.69 113 TRP A CA 1
ATOM 894 C C . TRP A 1 113 ? 10.721 -0.601 -19.578 1.00 98.69 113 TRP A C 1
ATOM 896 O O . TRP A 1 113 ? 10.074 -1.201 -18.729 1.00 98.69 113 TRP A O 1
ATOM 906 N N . ASP A 1 114 ? 11.064 -1.153 -20.743 1.00 98.69 114 ASP A N 1
ATOM 907 C CA . ASP A 1 114 ? 10.632 -2.484 -21.179 1.00 98.69 114 ASP A CA 1
ATOM 908 C C . ASP A 1 114 ? 11.066 -3.570 -20.187 1.00 98.69 114 ASP A C 1
ATOM 910 O O . ASP A 1 114 ? 10.249 -4.363 -19.728 1.00 98.69 114 ASP A O 1
ATOM 914 N N . SER A 1 115 ? 12.336 -3.553 -19.763 1.00 98.38 115 SER A N 1
ATOM 915 C CA . SER A 1 115 ? 12.842 -4.517 -18.778 1.00 98.38 115 SER A CA 1
ATOM 916 C C . SER A 1 115 ? 12.171 -4.363 -17.413 1.00 98.38 115 SER A C 1
ATOM 918 O O . SER A 1 115 ? 11.898 -5.361 -16.744 1.00 98.38 115 SER A O 1
ATOM 920 N N . PHE A 1 116 ? 11.904 -3.128 -16.983 1.00 98.69 116 PHE A N 1
ATOM 921 C CA . PHE A 1 116 ? 11.205 -2.880 -15.729 1.00 98.69 116 PHE A CA 1
ATOM 922 C C . PHE A 1 116 ? 9.752 -3.358 -15.782 1.00 98.69 116 PHE A C 1
ATOM 924 O O . PHE A 1 116 ? 9.272 -3.945 -14.815 1.00 98.69 116 PHE A O 1
ATOM 931 N N . LEU A 1 117 ? 9.056 -3.124 -16.897 1.00 98.75 117 LEU A N 1
ATOM 932 C CA . LEU A 1 117 ? 7.671 -3.543 -17.072 1.00 98.75 117 LEU A CA 1
ATOM 933 C C . LEU A 1 117 ? 7.543 -5.070 -17.019 1.00 98.75 117 LEU A C 1
ATOM 935 O O . LEU A 1 117 ? 6.655 -5.562 -16.327 1.00 98.75 117 LEU A O 1
ATOM 939 N N . GLU A 1 118 ? 8.455 -5.810 -17.658 1.00 98.69 118 GLU A N 1
ATOM 940 C CA . GLU A 1 118 ? 8.511 -7.276 -17.552 1.00 98.69 118 GLU A CA 1
ATOM 941 C C . GLU A 1 118 ? 8.649 -7.728 -16.092 1.00 98.69 118 GLU A C 1
ATOM 943 O O . GLU A 1 118 ? 7.829 -8.507 -15.605 1.00 98.69 118 GLU A O 1
ATOM 948 N N . LYS A 1 119 ? 9.606 -7.153 -15.346 1.00 98.75 119 LYS A N 1
ATOM 949 C CA . LYS A 1 119 ? 9.781 -7.435 -13.909 1.00 98.75 119 LYS A CA 1
ATOM 950 C C . LYS A 1 119 ? 8.530 -7.103 -13.097 1.00 98.75 119 LYS A C 1
ATOM 952 O O . LYS A 1 119 ? 8.151 -7.865 -12.214 1.00 98.75 119 LYS A O 1
ATOM 957 N N . PHE A 1 120 ? 7.873 -5.980 -13.385 1.00 98.75 120 PHE A N 1
ATOM 958 C CA . PHE A 1 120 ? 6.641 -5.580 -12.709 1.00 98.75 120 PHE A CA 1
ATOM 959 C C . PHE A 1 120 ? 5.511 -6.595 -12.938 1.00 98.75 120 PHE A C 1
ATOM 961 O O . PHE A 1 120 ? 4.834 -6.973 -11.982 1.00 98.75 120 PHE A O 1
ATOM 968 N N . MET A 1 121 ? 5.329 -7.072 -14.176 1.00 98.62 121 MET A N 1
ATOM 969 C CA . MET A 1 121 ? 4.278 -8.036 -14.526 1.00 98.62 121 MET A CA 1
ATOM 970 C C . MET A 1 121 ? 4.446 -9.379 -13.807 1.00 98.62 121 MET A C 1
ATOM 972 O O . MET A 1 121 ? 3.450 -9.980 -13.407 1.00 98.62 121 MET A O 1
ATOM 976 N N . VAL A 1 122 ? 5.686 -9.827 -13.594 1.00 98.50 122 VAL A N 1
ATOM 977 C CA . VAL A 1 122 ? 5.975 -11.071 -12.858 1.00 98.50 122 VAL A CA 1
ATOM 978 C C . VAL A 1 122 ? 6.176 -10.865 -11.350 1.00 98.50 122 VAL A C 1
ATOM 980 O O . VAL A 1 122 ? 6.375 -11.829 -10.618 1.00 98.50 122 VAL A O 1
ATOM 983 N N . GLY A 1 123 ? 6.092 -9.625 -10.856 1.00 98.19 123 GLY A N 1
ATOM 984 C CA . GLY A 1 123 ? 6.257 -9.305 -9.436 1.00 98.19 123 GLY A CA 1
ATOM 985 C C . GLY A 1 123 ? 7.706 -9.321 -8.934 1.00 98.19 123 GLY A C 1
ATOM 986 O O . GLY A 1 123 ? 7.922 -9.370 -7.729 1.00 98.19 123 GLY A O 1
ATOM 987 N N . GLU A 1 124 ? 8.699 -9.227 -9.818 1.00 98.38 124 GLU A N 1
ATOM 988 C CA . GLU A 1 124 ? 10.133 -9.119 -9.493 1.00 98.38 124 GLU A CA 1
ATOM 989 C C . GLU A 1 124 ? 10.567 -7.664 -9.216 1.00 98.38 124 GLU A C 1
ATOM 991 O O . GLU A 1 124 ? 11.626 -7.183 -9.629 1.00 98.38 124 GLU A O 1
ATOM 996 N N . VAL A 1 125 ? 9.723 -6.931 -8.496 1.00 98.38 125 VAL A N 1
ATOM 997 C CA . VAL A 1 125 ? 9.965 -5.565 -8.018 1.00 98.38 125 VAL A CA 1
ATOM 998 C C . VAL A 1 125 ? 9.743 -5.524 -6.510 1.00 98.38 125 VAL A C 1
ATOM 1000 O O . VAL A 1 125 ? 9.119 -6.413 -5.950 1.00 98.38 125 VAL A O 1
ATOM 1003 N N . SER A 1 126 ? 10.258 -4.509 -5.823 1.00 98.00 126 SER A N 1
ATOM 1004 C CA . SER A 1 126 ? 10.151 -4.391 -4.369 1.00 98.00 126 SER A CA 1
ATOM 1005 C C . SER A 1 126 ? 8.680 -4.424 -3.931 1.00 98.00 126 SER A C 1
ATOM 1007 O O . SER A 1 126 ? 7.822 -3.818 -4.569 1.00 98.00 126 SER A O 1
ATOM 1009 N N . TYR A 1 127 ? 8.406 -5.160 -2.853 1.00 97.75 127 TYR A N 1
ATOM 1010 C CA . TYR A 1 127 ? 7.082 -5.540 -2.344 1.00 97.75 127 TYR A CA 1
ATOM 1011 C C . TYR A 1 127 ? 6.280 -6.524 -3.211 1.00 97.75 127 TYR A C 1
ATOM 1013 O O . TYR A 1 127 ? 5.174 -6.910 -2.834 1.00 97.75 127 TYR A O 1
ATOM 1021 N N . GLY A 1 128 ? 6.848 -7.011 -4.312 1.00 98.19 128 GLY A N 1
ATOM 1022 C CA . GLY A 1 128 ? 6.301 -8.118 -5.082 1.00 98.19 128 GLY A CA 1
ATOM 1023 C C . GLY A 1 128 ? 5.190 -7.726 -6.056 1.00 98.19 128 GLY A C 1
ATOM 1024 O O . GLY A 1 128 ? 5.142 -6.614 -6.591 1.00 98.19 128 GLY A O 1
ATOM 1025 N N . SER A 1 129 ? 4.297 -8.685 -6.301 1.00 98.62 129 SER A N 1
ATOM 1026 C CA . SER A 1 129 ? 3.221 -8.599 -7.288 1.00 98.62 129 SER A CA 1
ATOM 1027 C C . SER A 1 129 ? 2.140 -7.592 -6.893 1.00 98.62 129 SER A C 1
ATOM 1029 O O .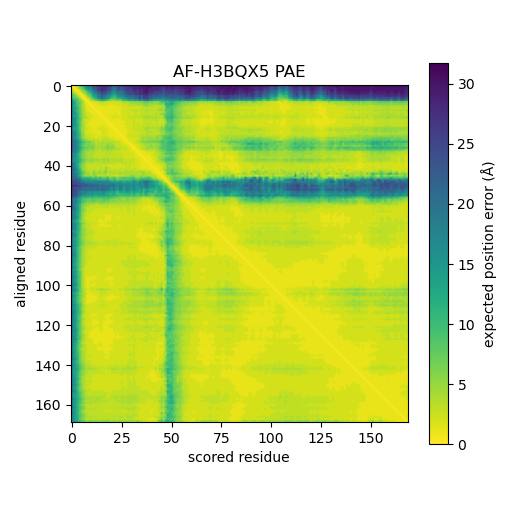 SER A 1 129 ? 1.436 -7.772 -5.896 1.00 98.62 129 SER A O 1
ATOM 1031 N N . TRP A 1 130 ? 1.933 -6.577 -7.739 1.00 98.75 130 TRP A N 1
ATOM 1032 C CA . TRP A 1 130 ? 0.794 -5.659 -7.620 1.00 98.75 130 TRP A CA 1
ATOM 1033 C C . TRP A 1 130 ? -0.538 -6.418 -7.622 1.00 98.75 130 TRP A C 1
ATOM 1035 O O . TRP A 1 130 ? -1.409 -6.124 -6.805 1.00 98.75 130 TRP A O 1
ATOM 1045 N N . TYR A 1 131 ? -0.678 -7.422 -8.499 1.00 98.50 131 TYR A N 1
ATOM 1046 C CA . TYR A 1 131 ? -1.910 -8.198 -8.656 1.00 98.50 131 TYR A CA 1
ATOM 1047 C C . TYR A 1 131 ? -2.286 -8.907 -7.362 1.00 98.50 131 TYR A C 1
ATOM 1049 O O . TYR A 1 131 ? -3.446 -8.868 -6.959 1.00 98.50 131 TYR A O 1
ATOM 1057 N N . GLN A 1 132 ? -1.311 -9.548 -6.716 1.00 98.56 132 GLN A N 1
ATOM 1058 C CA . GLN A 1 132 ? -1.534 -10.218 -5.442 1.00 98.56 132 GLN A CA 1
ATOM 1059 C C . GLN A 1 132 ? -1.891 -9.195 -4.364 1.00 98.56 132 GLN A C 1
ATOM 1061 O O . GLN A 1 132 ? -2.902 -9.358 -3.688 1.00 98.56 132 GLN A O 1
ATOM 1066 N N . HIS A 1 133 ? -1.110 -8.116 -4.258 1.00 98.62 133 HIS A N 1
ATOM 1067 C CA . HIS A 1 133 ? -1.270 -7.110 -3.213 1.00 98.62 133 HIS A CA 1
ATOM 1068 C C . HIS A 1 133 ? -2.665 -6.463 -3.235 1.00 98.62 133 HIS A C 1
ATOM 1070 O O . HIS A 1 133 ? -3.322 -6.360 -2.205 1.00 98.62 133 HIS A O 1
ATOM 1076 N N . VAL A 1 134 ? -3.175 -6.047 -4.399 1.00 98.31 134 VAL A N 1
ATOM 1077 C CA . VAL A 1 134 ? -4.514 -5.430 -4.459 1.00 98.31 134 VAL A CA 1
ATOM 1078 C C . VAL A 1 134 ? -5.638 -6.424 -4.159 1.00 98.31 134 VAL A C 1
ATOM 1080 O O . VAL A 1 134 ? -6.625 -6.029 -3.537 1.00 98.31 134 VAL A O 1
ATOM 1083 N N . GLN A 1 135 ? -5.486 -7.693 -4.555 1.00 98.62 135 GLN A N 1
ATOM 1084 C CA . GLN A 1 135 ? -6.492 -8.740 -4.348 1.00 98.62 135 GLN A CA 1
ATOM 1085 C C . GLN A 1 135 ? -6.562 -9.198 -2.890 1.00 98.62 135 GLN A C 1
ATOM 1087 O O . GLN A 1 135 ? -7.653 -9.290 -2.335 1.00 98.62 135 GLN A O 1
ATOM 1092 N N . GLU A 1 136 ? -5.423 -9.448 -2.244 1.00 98.44 136 GLU A N 1
ATOM 1093 C CA . GLU A 1 136 ? -5.409 -9.952 -0.866 1.00 98.44 136 GLU A CA 1
ATOM 1094 C C . GLU A 1 136 ? -5.940 -8.908 0.131 1.00 98.44 136 GLU A C 1
ATOM 1096 O O . GLU A 1 136 ? -6.720 -9.239 1.024 1.00 98.44 136 GLU A O 1
ATOM 1101 N N . TRP A 1 137 ? -5.608 -7.627 -0.062 1.00 98.50 137 TRP A N 1
ATOM 1102 C CA . TRP A 1 137 ? -6.142 -6.540 0.763 1.00 98.50 137 TRP A CA 1
ATOM 1103 C C . TRP A 1 137 ? -7.628 -6.280 0.500 1.00 98.50 137 TRP A C 1
ATOM 1105 O O . TRP A 1 137 ? -8.355 -5.870 1.407 1.00 98.50 137 TRP A O 1
ATOM 1115 N N . TRP A 1 138 ? -8.096 -6.531 -0.726 1.00 98.56 138 TRP A N 1
ATOM 1116 C CA . TRP A 1 138 ? -9.519 -6.464 -1.049 1.00 98.56 138 TRP A CA 1
ATOM 1117 C C . TRP A 1 138 ? -10.289 -7.578 -0.343 1.00 98.56 138 TRP A C 1
ATOM 1119 O O . TRP A 1 138 ? -11.332 -7.312 0.250 1.00 98.56 138 TRP A O 1
ATOM 1129 N N . GLU A 1 139 ? -9.758 -8.799 -0.329 1.00 98.69 139 GLU A N 1
ATOM 1130 C CA . GLU A 1 139 ? -10.378 -9.917 0.383 1.00 98.69 139 GLU A CA 1
ATOM 1131 C C . GLU A 1 139 ? -10.393 -9.685 1.903 1.00 98.69 139 GLU A C 1
ATOM 1133 O O . GLU A 1 139 ? -11.418 -9.896 2.552 1.00 98.69 139 GLU A O 1
ATOM 1138 N N . LEU A 1 140 ? -9.313 -9.128 2.470 1.00 98.44 140 LEU A N 1
ATOM 1139 C CA . LEU A 1 140 ? -9.245 -8.786 3.897 1.00 98.44 140 LEU A CA 1
ATOM 1140 C C . LEU A 1 140 ? -10.379 -7.842 4.339 1.00 98.44 140 LEU A C 1
ATOM 1142 O O . LEU A 1 140 ? -10.860 -7.951 5.471 1.00 98.44 140 LEU A O 1
ATOM 1146 N N . SER A 1 141 ? -10.848 -6.954 3.451 1.00 98.00 141 SER A N 1
ATOM 1147 C CA . SER A 1 141 ? -11.951 -6.021 3.741 1.00 98.00 141 SER A CA 1
ATOM 1148 C C . SER A 1 141 ? -13.265 -6.706 4.126 1.00 98.00 141 SER A C 1
ATOM 1150 O O . SER A 1 141 ? -14.141 -6.074 4.712 1.00 98.00 141 SER A O 1
ATOM 1152 N N . ARG A 1 142 ? -13.412 -8.006 3.841 1.00 98.19 142 ARG A N 1
ATOM 1153 C CA . ARG A 1 142 ? -14.597 -8.797 4.200 1.00 98.19 142 ARG A CA 1
ATOM 1154 C C . ARG A 1 142 ? -14.605 -9.255 5.650 1.00 98.19 142 ARG A C 1
ATOM 1156 O O . ARG A 1 142 ? -15.667 -9.573 6.175 1.00 98.19 142 ARG A O 1
ATOM 1163 N N . THR A 1 143 ? -13.445 -9.279 6.302 1.00 98.06 143 THR A N 1
ATOM 1164 C CA . THR A 1 143 ? -13.275 -9.840 7.654 1.00 98.06 143 THR A CA 1
ATOM 1165 C C . THR A 1 143 ? -12.598 -8.886 8.643 1.00 98.06 143 THR A C 1
ATOM 1167 O O . THR A 1 143 ? -12.445 -9.207 9.827 1.00 98.06 143 THR A O 1
ATOM 1170 N N . HIS A 1 144 ? -12.169 -7.712 8.178 1.00 98.50 144 HIS A N 1
ATOM 1171 C CA . HIS A 1 144 ? -11.436 -6.711 8.954 1.00 98.50 144 HIS A CA 1
ATOM 1172 C C . HIS A 1 144 ? -11.947 -5.299 8.623 1.00 98.50 144 HIS A C 1
ATOM 1174 O O . HIS A 1 144 ? -12.379 -5.084 7.491 1.00 98.50 144 HIS A O 1
ATOM 1180 N N . PRO A 1 145 ? -11.916 -4.324 9.557 1.00 98.31 145 PRO A N 1
ATOM 1181 C CA . PRO A 1 145 ? -12.321 -2.946 9.270 1.00 98.31 145 PRO A CA 1
ATOM 1182 C C . PRO A 1 145 ? -11.354 -2.274 8.285 1.00 98.31 145 PRO A C 1
ATOM 1184 O O . PRO A 1 145 ? -10.361 -1.666 8.685 1.00 98.31 145 PRO A O 1
ATOM 1187 N N . VAL A 1 146 ? -11.650 -2.388 6.989 1.00 98.69 146 VAL A N 1
ATOM 1188 C CA . VAL A 1 146 ? -10.866 -1.800 5.896 1.00 98.69 146 VAL A CA 1
ATOM 1189 C C . VAL A 1 146 ? -11.748 -0.868 5.069 1.00 98.69 146 VAL A C 1
ATOM 1191 O O . VAL A 1 146 ? -12.723 -1.307 4.462 1.00 98.69 146 VAL A O 1
ATOM 1194 N N . LEU A 1 147 ? -11.370 0.406 4.983 1.00 98.69 147 LEU A N 1
ATOM 1195 C CA . LEU A 1 147 ? -11.858 1.329 3.967 1.00 98.69 147 LEU A CA 1
ATOM 1196 C C . LEU A 1 147 ? -10.985 1.187 2.718 1.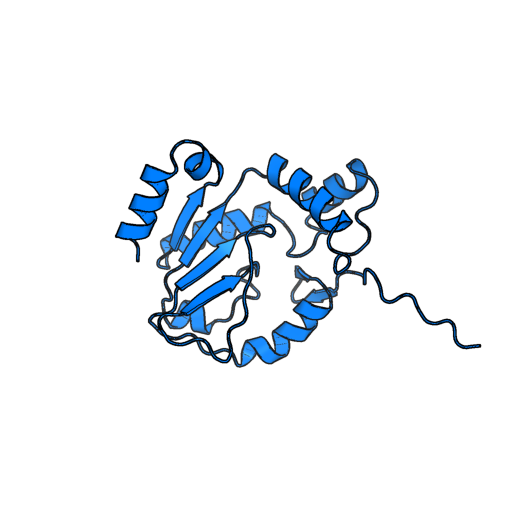00 98.69 147 LEU A C 1
ATOM 1198 O O . LEU A 1 147 ? -9.826 1.601 2.720 1.00 98.69 147 LEU A O 1
ATOM 1202 N N . TYR A 1 148 ? -11.536 0.594 1.661 1.00 98.62 148 TYR A N 1
ATOM 1203 C CA . TYR A 1 148 ? -10.832 0.381 0.396 1.00 98.62 148 TYR A CA 1
ATOM 1204 C C . TYR A 1 148 ? -11.174 1.496 -0.600 1.00 98.62 148 TYR A C 1
ATOM 1206 O O . TYR A 1 148 ? -12.314 1.609 -1.048 1.00 98.62 148 TYR A O 1
ATOM 1214 N N . LEU A 1 149 ? -10.186 2.321 -0.941 1.00 98.31 149 LEU A N 1
ATOM 1215 C CA . LEU A 1 149 ? -10.311 3.473 -1.834 1.00 98.31 149 LEU A CA 1
ATOM 1216 C C . LEU A 1 149 ? -9.557 3.249 -3.148 1.00 98.31 149 LEU A C 1
ATOM 1218 O O . LEU A 1 149 ? -8.618 2.452 -3.222 1.00 98.31 149 LEU A O 1
ATOM 1222 N N . PHE A 1 150 ? -9.923 4.029 -4.163 1.00 98.44 150 PHE A N 1
ATOM 1223 C CA . PHE A 1 150 ? -9.242 4.072 -5.453 1.00 98.44 150 PHE A CA 1
ATOM 1224 C C . PHE A 1 150 ? -8.648 5.460 -5.691 1.00 98.44 150 PHE A C 1
ATOM 1226 O O . PHE A 1 150 ? -9.310 6.482 -5.509 1.00 98.44 150 PHE A O 1
ATOM 1233 N N . TYR A 1 151 ? -7.390 5.503 -6.123 1.00 98.06 151 TYR A N 1
ATOM 1234 C CA . TYR A 1 151 ? -6.692 6.739 -6.469 1.00 98.06 151 TYR A CA 1
ATOM 1235 C C . TYR A 1 151 ? -7.455 7.539 -7.532 1.00 98.06 151 TYR A C 1
ATOM 1237 O O . TYR A 1 151 ? -7.506 8.767 -7.480 1.00 98.06 151 TYR A O 1
ATOM 1245 N N . GLU A 1 152 ? -8.057 6.843 -8.492 1.00 98.44 152 GLU A N 1
ATOM 1246 C CA . GLU A 1 152 ? -8.846 7.423 -9.572 1.00 98.44 152 GLU A CA 1
ATOM 1247 C C . GLU A 1 152 ? -10.079 8.158 -9.028 1.00 98.44 152 GLU A C 1
ATOM 1249 O O . GLU A 1 152 ? -10.316 9.303 -9.412 1.00 98.44 152 GLU A O 1
ATOM 1254 N N . ASP A 1 153 ? -10.780 7.579 -8.051 1.00 98.44 153 ASP A N 1
ATOM 1255 C CA . ASP A 1 153 ? -11.926 8.219 -7.392 1.00 98.44 153 ASP A CA 1
ATOM 1256 C C . ASP A 1 153 ? -11.491 9.443 -6.581 1.00 98.44 153 ASP A C 1
ATOM 1258 O O . ASP A 1 153 ? -12.162 10.477 -6.591 1.00 98.44 153 ASP A O 1
ATOM 1262 N N . MET A 1 154 ? -10.337 9.352 -5.909 1.00 98.19 154 MET A N 1
ATOM 1263 C CA . MET A 1 154 ? -9.751 10.473 -5.166 1.00 98.19 154 MET A CA 1
ATOM 1264 C C . MET A 1 154 ? -9.357 11.620 -6.097 1.00 98.19 154 MET A C 1
ATOM 1266 O O . MET A 1 154 ? -9.419 12.782 -5.702 1.00 98.19 154 MET A O 1
ATOM 1270 N N . LYS A 1 155 ? -8.945 11.308 -7.330 1.00 97.25 155 LYS A N 1
ATOM 1271 C CA . LYS A 1 155 ? -8.650 12.294 -8.374 1.00 97.25 155 LYS A CA 1
ATOM 1272 C C . LYS A 1 155 ? -9.913 12.896 -8.978 1.00 97.25 155 LYS A C 1
ATOM 1274 O O . LYS A 1 155 ? -9.906 14.091 -9.263 1.00 97.25 155 LYS A O 1
ATOM 1279 N N . GLU A 1 156 ? -10.953 12.093 -9.176 1.00 98.50 156 GLU A N 1
ATOM 1280 C CA . GLU A 1 156 ? -12.231 12.517 -9.748 1.00 98.50 156 GLU A CA 1
ATOM 1281 C C . GLU A 1 156 ? -13.005 13.431 -8.790 1.00 98.50 156 GLU A C 1
ATOM 1283 O O . GLU A 1 156 ? -13.430 14.521 -9.171 1.00 98.50 156 GLU A O 1
ATOM 1288 N N . ASN A 1 157 ? -13.180 13.007 -7.536 1.00 98.44 157 ASN A N 1
ATOM 1289 C CA . ASN A 1 157 ? -13.935 13.757 -6.539 1.00 98.44 157 ASN A CA 1
ATOM 1290 C C . ASN A 1 157 ? -13.289 13.658 -5.147 1.00 98.44 157 ASN A C 1
ATOM 1292 O O . ASN A 1 157 ? -13.748 12.895 -4.291 1.00 98.44 157 ASN A O 1
ATOM 1296 N N . PRO A 1 158 ? -12.266 14.490 -4.871 1.00 98.25 158 PRO A N 1
ATOM 1297 C CA . PRO A 1 158 ? -11.562 14.472 -3.593 1.00 98.25 158 PRO A CA 1
ATOM 1298 C C . PRO A 1 158 ? -12.487 14.688 -2.392 1.00 98.25 158 PRO A C 1
ATOM 1300 O O . PRO A 1 158 ? -12.308 14.060 -1.353 1.00 98.25 158 PRO A O 1
ATOM 1303 N N . LYS A 1 159 ? -13.500 15.559 -2.522 1.00 98.56 159 LYS A N 1
ATOM 1304 C CA . LYS A 1 159 ? -14.423 15.877 -1.424 1.00 98.56 159 LYS A CA 1
ATOM 1305 C C . LYS A 1 159 ? -15.225 14.646 -0.999 1.00 98.56 159 LYS A C 1
ATOM 1307 O O . LYS A 1 159 ? -15.328 14.390 0.196 1.00 98.56 159 LYS A O 1
ATOM 1312 N N . ARG A 1 160 ? -15.748 13.881 -1.965 1.00 98.62 160 ARG A N 1
ATOM 1313 C CA . ARG A 1 160 ? -16.481 12.629 -1.719 1.00 98.62 160 ARG A CA 1
ATOM 1314 C C . ARG A 1 160 ? -15.598 11.605 -1.009 1.00 98.62 160 ARG A C 1
ATOM 1316 O O . ARG A 1 160 ? -16.024 11.018 -0.021 1.00 98.62 160 ARG A O 1
ATOM 1323 N N . GLU A 1 161 ? -14.365 11.413 -1.473 1.00 98.50 161 GLU A N 1
ATOM 1324 C CA . GLU A 1 161 ? -13.467 10.420 -0.869 1.00 98.50 161 GLU A CA 1
ATOM 1325 C C . GLU A 1 161 ? -12.994 10.836 0.533 1.00 98.50 161 GLU A C 1
ATOM 1327 O O . GLU A 1 161 ? -12.917 9.998 1.428 1.00 98.50 161 GLU A O 1
ATOM 1332 N N . ILE A 1 162 ? -12.770 12.134 0.772 1.00 98.25 162 ILE A N 1
ATOM 1333 C CA . ILE A 1 162 ? -12.473 12.660 2.115 1.00 98.25 162 ILE A CA 1
ATOM 1334 C C . ILE A 1 162 ? -13.661 12.449 3.065 1.00 98.25 162 ILE A C 1
ATOM 1336 O O . ILE A 1 162 ? -13.451 12.095 4.221 1.00 98.25 162 ILE A O 1
ATOM 1340 N N . GLN A 1 163 ? -14.902 12.620 2.597 1.00 98.69 163 GLN A N 1
ATOM 1341 C CA . GLN A 1 163 ? -16.094 12.353 3.413 1.00 98.69 163 GLN A CA 1
ATOM 1342 C C . GLN A 1 163 ? -16.179 10.884 3.847 1.00 98.69 163 GLN A C 1
ATOM 1344 O O . GLN A 1 163 ? -16.426 10.627 5.021 1.00 98.69 163 GLN A O 1
ATOM 1349 N N . LYS A 1 164 ? -15.873 9.931 2.955 1.00 98.69 164 LYS A N 1
ATOM 1350 C CA . LYS A 1 164 ? -15.797 8.504 3.319 1.00 98.69 164 LYS A CA 1
ATOM 1351 C C . LYS A 1 164 ? -14.757 8.239 4.411 1.00 98.69 164 LYS A C 1
ATOM 1353 O O . LYS A 1 164 ? -15.002 7.435 5.303 1.00 98.69 164 LYS A O 1
ATOM 1358 N N . ILE A 1 165 ? -13.601 8.912 4.354 1.00 98.25 165 ILE A N 1
ATOM 1359 C CA . ILE A 1 165 ? -12.569 8.795 5.396 1.00 98.25 165 ILE A CA 1
ATOM 1360 C C . ILE A 1 165 ? -13.089 9.354 6.724 1.00 98.25 165 ILE A C 1
ATOM 1362 O O . ILE A 1 165 ? -12.928 8.689 7.739 1.00 98.25 165 ILE A O 1
ATOM 1366 N N . LEU A 1 166 ? -13.738 10.526 6.719 1.00 98.25 166 LEU A N 1
ATOM 1367 C CA . LEU A 1 166 ? -14.311 11.144 7.925 1.00 98.25 166 LEU A CA 1
ATOM 1368 C C . LEU A 1 166 ? -15.379 10.271 8.596 1.00 98.25 166 LEU A C 1
ATOM 1370 O O . LEU A 1 166 ? -15.456 10.257 9.816 1.00 98.25 166 LEU A O 1
ATOM 1374 N N . GLU A 1 167 ? -16.195 9.560 7.819 1.00 98.38 167 GLU A N 1
ATOM 1375 C CA . GLU A 1 167 ? -17.198 8.625 8.351 1.00 98.38 167 GLU A CA 1
ATOM 1376 C C . GLU A 1 167 ? -16.574 7.333 8.896 1.00 98.38 167 GLU A C 1
ATOM 1378 O O . GLU A 1 167 ? -17.150 6.675 9.762 1.00 98.38 167 GLU A O 1
ATOM 1383 N N . PHE A 1 168 ? -15.409 6.947 8.375 1.00 98.19 168 PHE A N 1
ATOM 1384 C CA . PHE A 1 168 ? -14.735 5.713 8.755 1.00 98.19 168 PHE A CA 1
ATOM 1385 C C . PHE A 1 168 ? -13.918 5.840 10.047 1.00 98.19 168 PHE A C 1
ATOM 1387 O O . PHE A 1 168 ? -13.844 4.869 10.812 1.00 98.19 168 PHE A O 1
ATOM 1394 N N . VAL A 1 169 ? -13.273 6.990 10.278 1.00 94.44 169 VAL A N 1
ATOM 1395 C CA . VAL A 1 169 ? -12.363 7.208 11.422 1.00 94.44 169 VAL A CA 1
ATOM 1396 C C . VAL A 1 169 ? -13.089 7.527 12.717 1.00 94.44 169 VAL A C 1
ATOM 1398 O O . VAL A 1 169 ? -14.016 8.355 12.726 1.00 94.44 169 VAL A O 1
#

Sequence (169 aa):
MELIQDTSRPPLEYVKGVPLIKYFAEALGPLQSFQARPDDLLISTYPKSGMETLKDTPAPRLLKTHLPLALLPQTLLDQKVKVVYVARNAKDVAVSYYHFYHMAKVHPEPGTWDSFLEKFMVGEVSYGSWYQHVQEWWELSRTHPVLYLFYEDMKENPKREIQKILEFV

Organism: Homo sapiens (NCBI:txid9606)

pLDDT: mean 90.99, std 14.19, range [33.94, 98.75]

Nearest PDB structures (foldseek):
  2zvq-assembly1_X  TM=9.491E-01  e=9.553E-22  Mus musculus
  3ckl-assembly2_B  TM=9.499E-01  e=2.218E-20  Homo sapiens
  3ckl-assembly1_A  TM=9.580E-01  e=3.999E-20  Homo sapiens
  8xjp-assembly1_A  TM=9.554E-01  e=3.961E-19  Bambusicola thoracicus
  3bfx-assembly1_A  TM=9.358E-01  e=8.612E-18  Homo sapiens

InterPro domains:
  IPR000863 Sulfotransferase domain [PF00685] (51-168)
  IPR027417 P-loop containing nucleoside triphosphate hydrolase [G3DSA:3.40.50.300] (1-169)
  IPR027417 P-loop containing nucleoside triphosphate hydrolase [SSF52540] (9-169)

Mean predicted aligned error: 4.84 Å

Secondary structure (DSSP, 8-state):
-------SSPPEEEETTEEEEHHHHHHHHHHTT----TT-EEEEESSSS-----TTPPSSPEEEE---GGGS-HHHHHTT-EE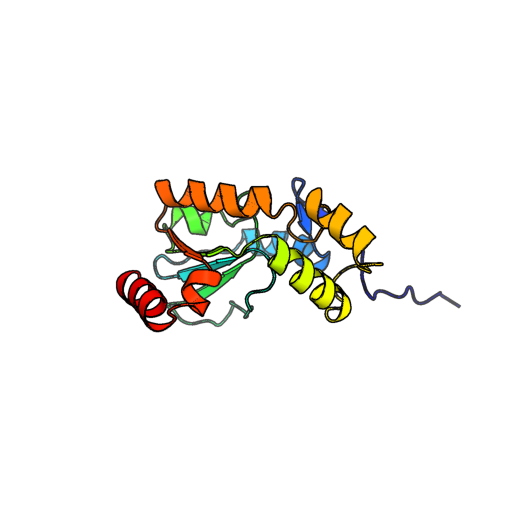EEEE--HHHHHHHHHHHHHH-TTSPP--SHHHHHHHHHHT-STT--HHHHHHHHHHHTTTS-EEEEEHHHHHH-HHHHHHHHHHH-

Foldseek 3Di:
DDPPPPPFADFFDADPNATAQPVVVVVLVVVLVDADDLLEEEEEEAPDDDADDDDPDDPPHDHYDDAAPVSDHCNCVVSLHAYEYEDEDLVVVLVVVLVVLVVPRSHHNCPDSVSNVVCQCQQVGHNGHSVRRLVRLVVVVVPGNYRYYYPVVCVVDVPVVVVVVVVSD

Radius of gyration: 17.12 Å; Cα contacts (8 Å, |Δi|>4): 223; chains: 1; bounding box: 61×31×42 Å

Solvent-accessible surface area (backbone atoms only — not comparable to full-atom values): 9933 Å² total; per-residue (Å²): 132,83,78,80,72,79,75,72,32,48,65,68,39,72,56,98,84,34,30,22,43,46,73,57,55,64,45,49,63,68,46,69,75,59,77,63,51,66,63,30,35,37,40,38,34,67,88,94,68,86,86,86,87,71,92,87,61,63,84,72,37,83,42,64,48,48,67,45,77,97,70,46,60,64,45,42,66,75,48,58,30,40,30,44,34,50,45,66,64,66,70,62,48,52,57,56,48,52,58,42,30,69,74,41,54,69,35,35,85,51,78,53,72,70,61,35,50,55,30,46,76,75,17,73,36,73,60,23,38,61,73,56,48,58,48,56,57,56,57,45,42,79,82,44,60,46,50,80,44,47,51,64,54,42,70,74,40,47,69,63,50,51,48,54,49,62,73,70,105